Protein AF-A0A6J4U875-F1 (afdb_monomer_lite)

Secondary structure (DSSP, 8-state):
--------------PPPPHHHHHHHHHHHHHHT-TT-B-HHHHHHHHHHHTT--HHHHHHHHHHHHHTT-EEEEEEETTEEEEEE-HHHHHHHHHHHH----------

Radius of gyration: 18.16 Å; chains: 1; bounding box: 39×57×57 Å

pLDDT: mean 82.03, std 17.45, range [45.75, 97.19]

Sequence (108 aa):
MGAKGHGDARPSHHHPPSALDEFLRLFLTSLASRPDGYRPAADGAALAAEHGWPEAFSQAMFDSAFGRRLIEPYQPRPKLVRWRISRRGREWLADATTAEPPVAQSTT

Organism: NCBI:txid1645740

Structure (mmCIF, N/CA/C/O backbone):
data_AF-A0A6J4U875-F1
#
_entry.id   AF-A0A6J4U875-F1
#
loop_
_atom_site.group_PDB
_atom_site.id
_atom_site.type_symbol
_atom_site.label_atom_id
_atom_site.label_alt_id
_atom_site.label_comp_id
_atom_site.label_asym_id
_atom_site.label_entity_id
_atom_site.label_seq_id
_atom_site.pdbx_PDB_ins_code
_atom_site.Cartn_x
_atom_site.Cartn_y
_atom_site.Cartn_z
_atom_site.occupancy
_atom_site.B_iso_or_equiv
_atom_site.auth_seq_id
_atom_site.auth_comp_id
_atom_site.auth_asym_id
_atom_site.auth_atom_id
_atom_site.pdbx_PDB_model_num
ATOM 1 N N . MET A 1 1 ? 28.381 -9.499 -43.966 1.00 49.72 1 MET A N 1
ATOM 2 C CA . MET A 1 1 ? 27.790 -8.495 -43.054 1.00 49.72 1 MET A CA 1
ATOM 3 C C . MET A 1 1 ? 26.798 -9.224 -42.159 1.00 49.72 1 MET A C 1
ATOM 5 O O . MET A 1 1 ? 25.736 -9.585 -42.637 1.00 49.72 1 MET A O 1
ATOM 9 N N . GLY A 1 2 ? 27.181 -9.565 -40.927 1.00 57.28 2 GLY A N 1
ATOM 10 C CA . GLY A 1 2 ? 26.332 -10.313 -39.993 1.00 57.28 2 GLY A CA 1
ATOM 11 C C . GLY A 1 2 ? 26.211 -9.543 -38.686 1.00 57.28 2 GLY A C 1
ATOM 12 O O . GLY A 1 2 ? 27.220 -9.295 -38.029 1.00 57.28 2 GLY A O 1
ATOM 13 N N . ALA A 1 3 ? 24.995 -9.120 -38.349 1.00 53.28 3 ALA A N 1
ATOM 14 C CA . ALA A 1 3 ? 24.692 -8.414 -37.115 1.00 53.28 3 ALA A CA 1
ATOM 15 C C . ALA A 1 3 ? 24.826 -9.374 -35.921 1.00 53.28 3 ALA A C 1
ATOM 17 O O . ALA A 1 3 ? 24.056 -10.322 -35.788 1.00 53.28 3 ALA A O 1
ATOM 18 N N . LYS A 1 4 ? 25.805 -9.128 -35.044 1.00 56.00 4 LYS A N 1
ATOM 19 C CA . LYS A 1 4 ? 25.859 -9.748 -33.715 1.00 56.00 4 LYS A CA 1
ATOM 20 C C . LYS A 1 4 ? 24.933 -8.969 -32.783 1.00 56.00 4 LYS A C 1
ATOM 22 O O . LYS A 1 4 ? 25.296 -7.900 -32.295 1.00 56.00 4 LYS A O 1
ATOM 27 N N . GLY A 1 5 ? 23.737 -9.509 -32.562 1.00 53.06 5 GLY A N 1
ATOM 28 C CA . GLY A 1 5 ? 22.848 -9.078 -31.489 1.00 53.06 5 GLY A CA 1
ATOM 29 C C . GLY A 1 5 ? 23.471 -9.414 -30.137 1.00 53.06 5 GLY A C 1
ATOM 30 O O . GLY A 1 5 ? 23.593 -10.584 -29.784 1.00 53.06 5 GLY A O 1
ATOM 31 N N . HIS A 1 6 ? 23.876 -8.390 -29.390 1.00 46.88 6 HIS A N 1
ATOM 32 C CA . HIS A 1 6 ? 24.162 -8.530 -27.967 1.00 46.88 6 HIS A CA 1
ATOM 33 C C . HIS A 1 6 ? 22.824 -8.555 -27.230 1.00 46.88 6 HIS A C 1
ATOM 35 O O . HIS A 1 6 ? 22.247 -7.517 -26.910 1.00 46.88 6 HIS A O 1
ATOM 41 N N . GLY A 1 7 ? 22.304 -9.765 -27.023 1.00 52.34 7 GLY A N 1
ATOM 42 C CA . GLY A 1 7 ? 21.298 -10.025 -26.006 1.00 52.34 7 GLY A CA 1
ATOM 43 C C . GLY A 1 7 ? 21.962 -9.876 -24.646 1.00 52.34 7 GLY A C 1
ATOM 44 O O . GLY A 1 7 ? 22.522 -10.833 -24.121 1.00 52.34 7 GLY A O 1
ATOM 45 N N . ASP A 1 8 ? 21.948 -8.657 -24.116 1.00 45.75 8 ASP A N 1
ATOM 46 C CA . ASP A 1 8 ? 22.350 -8.365 -22.746 1.00 45.75 8 ASP A CA 1
ATOM 47 C C . ASP A 1 8 ? 21.280 -8.968 -21.824 1.00 45.75 8 ASP A C 1
ATOM 49 O O . ASP A 1 8 ? 20.253 -8.355 -21.515 1.00 45.75 8 ASP A O 1
ATOM 53 N N . ALA A 1 9 ? 21.463 -10.247 -21.491 1.00 53.03 9 ALA A N 1
ATOM 54 C CA . ALA A 1 9 ? 20.691 -10.942 -20.479 1.00 53.03 9 ALA A CA 1
ATOM 55 C C . ALA A 1 9 ? 21.003 -10.274 -19.139 1.00 53.03 9 ALA A C 1
ATOM 57 O O . ALA A 1 9 ? 21.925 -10.667 -18.424 1.00 53.03 9 ALA A O 1
ATOM 58 N N . ARG A 1 10 ? 20.262 -9.207 -18.833 1.00 50.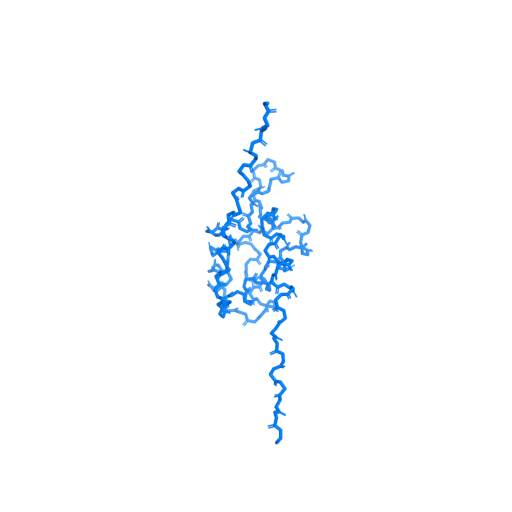94 10 ARG A N 1
ATOM 59 C CA . ARG A 1 10 ? 20.332 -8.547 -17.536 1.00 50.94 10 ARG A CA 1
ATOM 60 C C . ARG A 1 10 ? 20.127 -9.615 -16.466 1.00 50.94 10 ARG A C 1
ATOM 62 O O . ARG A 1 10 ? 19.098 -10.291 -16.511 1.00 50.94 10 ARG A O 1
ATOM 69 N N . PRO A 1 11 ? 21.062 -9.780 -15.518 1.00 46.53 11 PRO A N 1
ATOM 70 C CA . PRO A 1 11 ? 20.838 -10.676 -14.405 1.00 46.53 11 PRO A CA 1
ATOM 71 C C . PRO A 1 11 ? 19.599 -10.178 -13.665 1.00 46.53 11 PRO A C 1
ATOM 73 O O . PRO A 1 11 ? 19.590 -9.080 -13.104 1.00 46.53 11 PRO A O 1
ATOM 76 N N . SER A 1 12 ? 18.530 -10.972 -13.704 1.00 51.78 12 SER A N 1
ATOM 77 C CA . SER A 1 12 ? 17.406 -10.826 -12.793 1.00 51.78 12 SER A CA 1
ATOM 78 C C . SER A 1 12 ? 17.993 -10.957 -11.396 1.00 51.78 12 SER A C 1
ATOM 80 O O . SER A 1 12 ? 18.371 -12.049 -10.977 1.00 51.78 12 SER A O 1
ATOM 82 N N . HIS A 1 13 ? 18.177 -9.833 -10.704 1.00 48.06 13 HIS A N 1
ATOM 83 C CA . HIS A 1 13 ? 18.580 -9.835 -9.307 1.00 48.06 13 HIS A CA 1
ATOM 84 C C . HIS A 1 13 ? 17.442 -10.465 -8.502 1.00 48.06 13 HIS A C 1
ATOM 86 O O . HIS A 1 13 ? 16.547 -9.773 -8.018 1.00 48.06 13 HIS A O 1
ATOM 92 N N . HIS A 1 14 ? 17.467 -11.794 -8.413 1.00 53.72 14 HIS A N 1
ATOM 93 C CA . HIS A 1 14 ? 16.672 -12.579 -7.488 1.00 53.72 14 HIS A CA 1
ATOM 94 C C . HIS A 1 14 ? 17.147 -12.208 -6.090 1.00 53.72 14 HIS A C 1
ATOM 96 O O . HIS A 1 14 ? 18.124 -12.742 -5.569 1.00 53.72 14 HIS A O 1
ATOM 102 N N . HIS A 1 15 ? 16.498 -11.200 -5.520 1.00 55.62 15 HIS A N 1
ATOM 103 C CA . HIS A 1 15 ? 16.649 -10.895 -4.115 1.00 55.62 15 HIS A CA 1
ATOM 104 C C . HIS A 1 15 ? 16.142 -12.119 -3.338 1.00 55.62 15 HIS A C 1
ATOM 106 O O . HIS A 1 15 ? 15.065 -12.620 -3.675 1.00 55.62 15 HIS A O 1
ATOM 112 N N . PRO A 1 16 ? 16.896 -12.643 -2.355 1.00 60.03 16 PRO A N 1
ATOM 113 C CA . PRO A 1 16 ? 16.412 -13.756 -1.555 1.00 60.03 16 PRO A CA 1
ATOM 114 C C . PRO A 1 16 ? 15.081 -13.353 -0.902 1.00 60.03 16 PRO A C 1
ATOM 116 O O . PRO A 1 16 ? 14.957 -12.195 -0.472 1.00 60.03 16 PRO A O 1
ATOM 119 N N . PRO A 1 17 ? 14.091 -14.265 -0.855 1.00 66.94 17 PRO A N 1
ATOM 120 C CA . PRO A 1 17 ? 12.781 -13.964 -0.300 1.00 66.94 17 PRO A CA 1
ATOM 121 C C . PRO A 1 17 ? 12.947 -13.520 1.152 1.00 66.94 17 PRO A C 1
ATOM 123 O O . PRO A 1 17 ? 13.468 -14.248 1.999 1.00 66.94 17 PRO A O 1
ATOM 126 N N . SER A 1 18 ? 12.557 -12.281 1.427 1.00 77.88 18 SER A N 1
ATOM 127 C CA . SER A 1 18 ? 12.539 -11.723 2.772 1.00 77.88 18 SER A CA 1
ATOM 128 C C . SER A 1 18 ? 11.249 -12.144 3.466 1.00 77.88 18 SER A C 1
ATOM 130 O O . SER A 1 18 ? 10.199 -12.198 2.833 1.00 77.88 18 SER A O 1
ATOM 132 N N . ALA A 1 19 ? 11.276 -12.330 4.789 1.00 81.12 19 ALA A N 1
ATOM 133 C CA . ALA A 1 19 ? 10.047 -12.489 5.574 1.00 81.12 19 ALA A CA 1
ATOM 134 C C . ALA A 1 19 ? 9.054 -11.327 5.348 1.00 81.12 19 ALA A C 1
ATOM 136 O O . ALA A 1 19 ? 7.846 -11.506 5.463 1.00 81.12 19 ALA A O 1
ATOM 137 N N . LEU A 1 20 ? 9.558 -10.145 4.969 1.00 86.56 20 LEU A N 1
ATOM 138 C CA . LEU A 1 20 ? 8.745 -8.983 4.612 1.00 86.56 20 LEU A CA 1
ATOM 139 C C . LEU A 1 20 ? 7.951 -9.170 3.309 1.00 86.56 20 LEU A C 1
ATOM 141 O O . LEU A 1 20 ? 6.912 -8.536 3.130 1.00 86.56 20 LEU A O 1
ATOM 145 N N . ASP A 1 21 ? 8.434 -10.012 2.395 1.00 89.19 21 ASP A N 1
ATOM 146 C CA . ASP A 1 21 ? 7.817 -10.205 1.083 1.00 89.19 21 ASP A CA 1
ATOM 147 C C . ASP A 1 21 ? 6.453 -10.893 1.207 1.00 89.19 21 ASP A C 1
ATOM 149 O O . ASP A 1 21 ? 5.539 -10.563 0.457 1.00 89.19 21 ASP A O 1
ATOM 153 N N . GLU A 1 22 ? 6.256 -11.748 2.212 1.00 89.75 22 GLU A N 1
ATOM 154 C CA . GLU A 1 22 ? 4.951 -12.362 2.473 1.00 89.75 22 GLU A CA 1
ATOM 155 C C . GLU A 1 22 ? 3.900 -11.317 2.885 1.00 89.75 22 GLU A C 1
ATOM 157 O O . GLU A 1 22 ? 2.792 -11.282 2.348 1.00 89.75 22 GLU A O 1
ATOM 162 N N . PHE A 1 23 ? 4.265 -10.382 3.766 1.00 93.62 23 PHE A N 1
ATOM 163 C CA . PHE A 1 23 ? 3.371 -9.290 4.164 1.00 93.62 23 PHE A CA 1
ATOM 164 C C . PHE A 1 23 ? 3.095 -8.326 3.007 1.00 93.62 23 PHE A C 1
ATOM 166 O O . PHE A 1 23 ? 1.958 -7.890 2.813 1.00 93.62 23 PHE A O 1
ATOM 173 N N . LEU A 1 24 ? 4.107 -8.039 2.183 1.00 93.75 24 LEU A N 1
ATOM 174 C CA . LEU A 1 24 ? 3.928 -7.264 0.956 1.00 93.75 24 LEU A CA 1
ATOM 175 C C . LEU A 1 24 ? 2.999 -7.968 -0.036 1.00 93.75 24 LEU A C 1
ATOM 177 O O . LEU A 1 24 ? 2.177 -7.304 -0.666 1.00 93.75 24 LEU A O 1
ATOM 181 N N . ARG A 1 25 ? 3.084 -9.294 -0.163 1.00 93.31 25 ARG A N 1
ATOM 182 C CA . ARG A 1 25 ? 2.197 -10.093 -1.014 1.00 93.31 25 ARG A CA 1
ATOM 183 C C . ARG A 1 25 ? 0.747 -9.985 -0.550 1.00 93.31 25 ARG A C 1
ATOM 185 O O . ARG A 1 25 ? -0.126 -9.695 -1.371 1.00 93.31 25 ARG A O 1
ATOM 192 N N . LEU A 1 26 ? 0.492 -10.133 0.751 1.00 93.88 26 LEU A N 1
ATOM 193 C CA . LEU A 1 26 ? -0.840 -9.961 1.346 1.00 93.88 26 LEU A CA 1
ATOM 194 C C . LEU A 1 26 ? -1.381 -8.541 1.128 1.00 93.88 26 LEU A C 1
ATOM 196 O O . LEU A 1 26 ? -2.515 -8.362 0.671 1.00 93.88 26 LEU A O 1
ATOM 200 N N . PHE A 1 27 ? -0.545 -7.529 1.365 1.00 95.12 27 PHE A N 1
ATOM 201 C CA . PHE A 1 27 ? -0.891 -6.128 1.136 1.00 95.12 27 PHE A CA 1
ATOM 202 C C . PHE A 1 27 ? -1.261 -5.867 -0.333 1.00 95.12 27 PHE A C 1
ATOM 204 O O . PHE A 1 27 ? -2.339 -5.351 -0.624 1.00 95.12 27 PHE A O 1
ATOM 211 N N . LEU A 1 28 ? -0.406 -6.266 -1.279 1.00 94.88 28 LEU A N 1
ATOM 212 C CA . LEU A 1 28 ? -0.625 -6.035 -2.709 1.00 94.88 28 LEU A CA 1
ATOM 213 C C . LEU A 1 28 ? -1.829 -6.812 -3.253 1.00 94.88 28 LEU A C 1
ATOM 215 O O . LEU A 1 28 ? -2.551 -6.286 -4.099 1.00 94.88 28 LEU A O 1
ATOM 219 N N . THR A 1 29 ? -2.082 -8.020 -2.747 1.00 94.38 29 THR A N 1
ATOM 220 C CA . THR A 1 29 ? -3.280 -8.805 -3.089 1.00 94.38 29 THR A CA 1
ATOM 221 C C . THR A 1 29 ? -4.550 -8.083 -2.635 1.00 94.38 29 THR A C 1
ATOM 223 O O . THR A 1 29 ? -5.499 -7.946 -3.407 1.00 94.38 29 THR A O 1
ATOM 226 N N . SER A 1 30 ? -4.532 -7.521 -1.424 1.00 93.50 30 SER A N 1
ATOM 227 C CA . SER A 1 30 ? -5.641 -6.723 -0.881 1.00 93.50 30 SER A CA 1
ATOM 228 C C . SER A 1 30 ? -5.857 -5.416 -1.645 1.00 93.50 30 SER A C 1
ATOM 230 O O . SER A 1 30 ? -6.976 -4.924 -1.747 1.00 93.50 30 SER A O 1
ATOM 232 N N . LEU A 1 31 ? -4.796 -4.831 -2.205 1.00 92.75 31 LEU A N 1
ATOM 233 C CA . LEU A 1 31 ? -4.910 -3.675 -3.095 1.00 92.75 31 LEU A CA 1
ATOM 234 C C . LEU A 1 31 ? -5.481 -4.068 -4.461 1.00 92.75 31 LEU A C 1
ATOM 236 O O . LEU A 1 31 ? -6.277 -3.320 -5.025 1.00 92.75 31 LEU A O 1
ATOM 240 N N . ALA A 1 32 ? -5.085 -5.223 -4.998 1.00 92.00 32 ALA A N 1
ATOM 241 C CA . ALA A 1 32 ? -5.556 -5.714 -6.289 1.00 92.00 32 ALA A CA 1
ATOM 242 C C . ALA A 1 32 ? -7.059 -6.045 -6.282 1.00 92.00 32 ALA A C 1
ATOM 244 O O . ALA A 1 32 ? -7.714 -5.889 -7.312 1.00 92.00 32 ALA A O 1
ATOM 245 N N . SER A 1 33 ? -7.622 -6.434 -5.132 1.00 91.44 33 SER A N 1
ATOM 246 C CA . SER A 1 33 ? -9.066 -6.661 -4.973 1.00 91.44 33 SER A CA 1
ATOM 247 C C . SER A 1 33 ? -9.896 -5.373 -4.867 1.00 91.44 33 SER A C 1
ATOM 249 O O . SER A 1 33 ? -11.125 -5.440 -4.887 1.00 91.44 33 SER A O 1
ATOM 251 N N . ARG A 1 34 ? -9.261 -4.193 -4.775 1.00 90.12 34 ARG A N 1
ATOM 252 C CA . ARG A 1 34 ? -9.929 -2.894 -4.594 1.00 90.12 34 ARG A CA 1
ATOM 253 C C . ARG A 1 34 ? -9.951 -2.114 -5.917 1.00 90.12 34 ARG A C 1
ATOM 255 O O . ARG A 1 34 ? -8.998 -1.385 -6.206 1.00 90.12 34 ARG A O 1
ATOM 262 N N . PRO A 1 35 ? -11.034 -2.193 -6.715 1.00 84.00 35 PRO A N 1
ATOM 263 C CA . PRO A 1 35 ? -11.098 -1.545 -8.030 1.00 84.00 35 PRO A CA 1
ATOM 264 C C . PRO A 1 35 ? -11.032 -0.017 -7.939 1.00 84.00 35 PRO A C 1
ATOM 266 O O . PRO A 1 35 ? -10.496 0.643 -8.829 1.00 84.00 35 PRO A O 1
ATOM 269 N N . ASP A 1 36 ? -11.514 0.548 -6.832 1.00 88.44 36 ASP A N 1
ATOM 270 C CA . ASP A 1 36 ? -11.471 1.986 -6.606 1.00 88.44 36 ASP A CA 1
ATOM 271 C C . ASP A 1 36 ? -10.108 2.471 -6.103 1.00 88.44 36 ASP A C 1
ATOM 273 O O . ASP A 1 36 ? -9.929 3.672 -5.957 1.00 88.44 36 ASP A O 1
ATOM 277 N N . GLY A 1 37 ? -9.143 1.591 -5.825 1.00 91.31 37 GLY A N 1
ATOM 278 C CA . GLY A 1 37 ? -7.840 1.943 -5.260 1.00 91.31 37 GLY A CA 1
ATOM 279 C C . GLY A 1 37 ? -7.857 2.242 -3.755 1.00 91.31 37 GL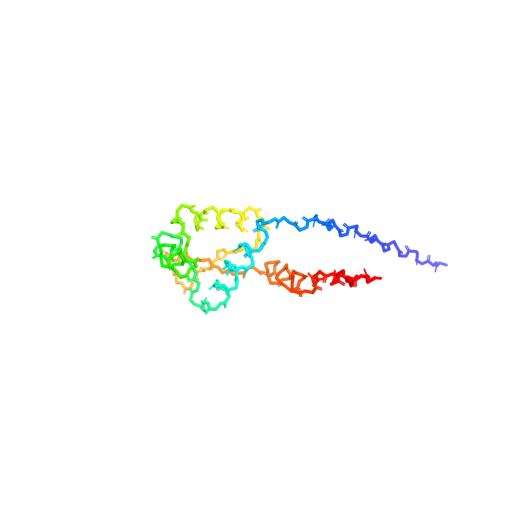Y A C 1
ATOM 280 O O . GLY A 1 37 ? -8.904 2.384 -3.127 1.00 91.31 37 GLY A O 1
ATOM 281 N N . TYR A 1 38 ? -6.656 2.349 -3.192 1.00 93.69 38 TYR A N 1
ATOM 282 C CA . TYR A 1 38 ? -6.348 2.449 -1.766 1.00 93.69 38 TYR A CA 1
ATOM 283 C C . TYR A 1 38 ? -5.952 3.870 -1.348 1.00 93.69 38 TYR A C 1
ATOM 285 O O . TYR A 1 38 ? -5.196 4.551 -2.043 1.00 93.69 38 TYR A O 1
ATOM 293 N N . ARG A 1 39 ? -6.427 4.328 -0.191 1.00 94.12 39 ARG A N 1
ATOM 294 C CA . ARG A 1 39 ? -6.042 5.593 0.445 1.00 94.12 39 ARG A CA 1
ATOM 295 C C . ARG A 1 39 ? -5.426 5.287 1.811 1.00 94.12 39 ARG A C 1
ATOM 297 O O . ARG A 1 39 ? -6.174 4.902 2.703 1.00 94.12 39 ARG A O 1
ATOM 304 N N . PRO A 1 40 ? -4.121 5.524 2.022 1.00 90.69 40 PRO A N 1
ATOM 305 C CA . PRO A 1 40 ? -3.451 5.175 3.278 1.00 90.69 40 PRO A CA 1
ATOM 306 C C . PRO A 1 40 ? -4.169 5.707 4.522 1.00 90.69 40 PRO A C 1
ATOM 308 O O . PRO A 1 40 ? -4.509 4.942 5.414 1.00 90.69 40 PRO A O 1
ATOM 311 N N . ALA A 1 41 ? -4.514 6.997 4.521 1.00 89.88 41 ALA A N 1
ATOM 312 C CA . ALA A 1 41 ? -5.135 7.651 5.673 1.00 89.88 41 ALA A CA 1
ATOM 313 C C . ALA A 1 41 ? -6.580 7.207 5.967 1.00 89.88 41 ALA A C 1
ATOM 315 O O . ALA A 1 41 ? -7.047 7.381 7.085 1.00 89.88 41 ALA A O 1
ATOM 316 N N . ALA A 1 42 ? -7.312 6.696 4.973 1.00 90.81 42 ALA A N 1
ATOM 317 C CA . ALA A 1 42 ? -8.727 6.345 5.138 1.00 90.81 42 ALA A CA 1
ATOM 318 C C . ALA A 1 42 ? -8.957 4.832 5.206 1.00 90.81 42 ALA A C 1
ATOM 320 O O . ALA A 1 42 ? -9.855 4.373 5.903 1.00 90.81 42 ALA A O 1
ATOM 321 N N . ASP A 1 43 ? -8.155 4.064 4.473 1.00 92.50 43 ASP A N 1
ATOM 322 C CA . ASP A 1 43 ? -8.356 2.634 4.268 1.00 92.50 43 ASP A CA 1
ATOM 323 C C . ASP A 1 43 ? -7.279 1.792 4.987 1.00 92.50 43 ASP A C 1
ATOM 325 O O . ASP A 1 43 ? -7.410 0.568 5.041 1.00 92.50 43 ASP A O 1
ATOM 329 N N . GLY A 1 44 ? -6.232 2.426 5.538 1.00 91.00 44 GLY A N 1
ATOM 330 C CA . GLY A 1 44 ? -5.117 1.760 6.218 1.00 91.00 44 GLY A CA 1
ATOM 331 C C . GLY A 1 44 ? -5.528 1.041 7.497 1.00 91.00 44 GLY A C 1
ATOM 332 O O . GLY A 1 44 ? -5.247 -0.145 7.632 1.00 91.00 44 GLY A O 1
ATOM 333 N N . ALA A 1 45 ? -6.292 1.694 8.377 1.00 92.88 45 ALA A N 1
ATOM 334 C CA . ALA A 1 45 ? -6.811 1.064 9.594 1.00 92.88 45 ALA A CA 1
ATOM 335 C C . ALA A 1 45 ? -7.699 -0.159 9.295 1.00 92.88 45 ALA A C 1
ATOM 337 O O . ALA A 1 45 ? -7.588 -1.190 9.956 1.00 92.88 45 ALA A O 1
ATOM 338 N N . ALA A 1 46 ? -8.540 -0.078 8.259 1.00 92.56 46 ALA A N 1
ATOM 339 C CA . ALA A 1 46 ? -9.386 -1.195 7.839 1.00 92.56 46 ALA A CA 1
ATOM 340 C C . ALA A 1 46 ? -8.558 -2.364 7.285 1.00 92.56 46 ALA A C 1
ATOM 342 O O . ALA A 1 46 ? -8.825 -3.514 7.617 1.00 92.56 46 ALA A O 1
ATOM 343 N N . LEU A 1 47 ? -7.533 -2.074 6.475 1.00 92.56 47 LEU A N 1
ATOM 344 C CA . LEU A 1 47 ? -6.611 -3.092 5.969 1.00 92.56 47 LEU A CA 1
ATOM 345 C C . LEU A 1 47 ? -5.794 -3.721 7.107 1.00 92.56 47 LEU A C 1
ATOM 347 O O . LEU A 1 47 ? -5.598 -4.929 7.127 1.00 92.56 47 LEU A O 1
ATOM 351 N N . ALA A 1 48 ? -5.350 -2.924 8.078 1.00 93.44 48 ALA A N 1
ATOM 352 C CA . ALA A 1 48 ? -4.656 -3.429 9.254 1.00 93.44 48 ALA A CA 1
ATOM 353 C C . ALA A 1 48 ? -5.550 -4.395 10.049 1.00 93.44 48 ALA A C 1
ATOM 355 O O . ALA A 1 48 ? -5.122 -5.499 10.369 1.00 93.44 48 ALA A O 1
ATOM 356 N N . ALA A 1 49 ? -6.812 -4.025 10.288 1.00 94.38 49 ALA A N 1
ATOM 357 C CA . ALA A 1 49 ? -7.779 -4.880 10.970 1.00 94.38 49 ALA A CA 1
ATOM 358 C C . ALA A 1 49 ? -8.070 -6.186 10.205 1.00 94.38 49 ALA A C 1
ATOM 360 O O . ALA A 1 49 ? -8.134 -7.244 10.825 1.00 94.38 49 ALA A O 1
ATOM 361 N N . GLU A 1 50 ? -8.194 -6.127 8.874 1.00 93.50 50 GLU A N 1
ATOM 362 C CA . GLU A 1 50 ? -8.425 -7.288 7.997 1.00 93.50 50 GLU A CA 1
ATOM 363 C C . GLU A 1 50 ? -7.341 -8.367 8.155 1.00 93.50 50 GLU A C 1
ATOM 365 O O . GLU A 1 50 ? -7.651 -9.555 8.197 1.00 93.50 50 GLU A O 1
ATOM 370 N N . HIS A 1 51 ? -6.080 -7.951 8.304 1.00 93.00 51 HIS A N 1
ATOM 371 C CA . HIS A 1 51 ? -4.931 -8.857 8.424 1.00 93.00 51 HIS A CA 1
ATOM 372 C C . HIS A 1 51 ? -4.436 -9.053 9.865 1.00 93.00 51 HIS A C 1
ATOM 374 O O . HIS A 1 51 ? -3.421 -9.714 10.085 1.00 93.00 51 HIS A O 1
ATOM 380 N N . GLY A 1 52 ? -5.122 -8.478 10.859 1.00 94.81 52 GLY A N 1
ATOM 381 C CA . GLY A 1 52 ? -4.696 -8.526 12.262 1.00 94.81 52 GLY A CA 1
ATOM 382 C C . GLY A 1 52 ? -3.364 -7.811 12.527 1.00 94.81 52 GLY A C 1
ATOM 383 O O . GLY A 1 52 ? -2.607 -8.206 13.414 1.00 94.81 52 GLY A O 1
ATOM 384 N N . TRP A 1 53 ? -3.042 -6.782 11.743 1.00 95.12 53 TRP A N 1
ATOM 385 C CA . TRP A 1 53 ? -1.809 -6.009 11.855 1.00 95.12 53 TRP A CA 1
ATOM 386 C C . TRP A 1 53 ? -1.987 -4.758 12.723 1.00 95.12 53 TRP A C 1
ATOM 388 O O . TRP A 1 53 ? -3.070 -4.171 12.762 1.00 95.12 53 TRP A O 1
ATOM 398 N N . PRO A 1 54 ? -0.909 -4.261 13.355 1.00 95.50 54 PRO A N 1
ATOM 399 C CA . PRO A 1 54 ? -0.876 -2.893 13.859 1.00 95.50 54 PRO A CA 1
ATOM 400 C C . PRO A 1 54 ? -1.073 -1.883 12.720 1.00 95.50 54 PRO A C 1
ATOM 402 O O . PRO A 1 54 ? -0.521 -2.050 11.632 1.00 95.50 54 PRO A O 1
ATOM 405 N N . GLU A 1 55 ? -1.782 -0.782 12.973 1.00 90.75 55 GLU A N 1
ATOM 406 C CA . GLU A 1 55 ? -2.023 0.253 11.955 1.00 90.75 55 GLU A CA 1
ATOM 407 C C . GLU A 1 55 ? -0.712 0.807 11.372 1.00 90.75 55 GLU A C 1
ATOM 409 O O . GLU A 1 55 ? -0.550 0.880 10.153 1.00 90.75 55 GLU A O 1
ATOM 414 N N . ALA A 1 56 ? 0.280 1.075 12.226 1.00 93.31 56 ALA A N 1
ATOM 415 C CA . ALA A 1 56 ? 1.608 1.517 11.799 1.00 93.31 56 ALA A CA 1
ATOM 416 C C . ALA A 1 56 ? 2.309 0.510 10.865 1.00 93.31 56 ALA A C 1
ATOM 418 O O . ALA A 1 56 ? 3.086 0.904 9.996 1.00 93.31 56 ALA A O 1
ATOM 419 N N . PHE A 1 57 ? 2.016 -0.787 11.002 1.00 95.00 57 PHE A N 1
ATOM 420 C CA . PHE A 1 57 ? 2.569 -1.813 10.123 1.00 95.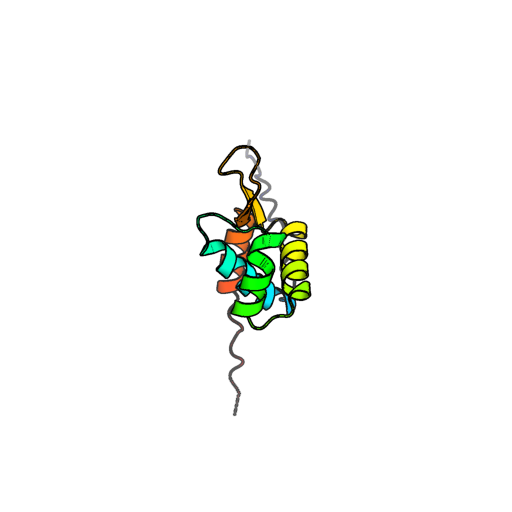00 57 PHE A CA 1
ATOM 421 C C . PHE A 1 57 ? 1.956 -1.746 8.718 1.00 95.00 57 PHE A C 1
ATOM 423 O O . PHE A 1 57 ? 2.678 -1.879 7.732 1.00 95.00 57 PHE A O 1
ATOM 430 N N . SER A 1 58 ? 0.658 -1.443 8.600 1.00 93.94 58 SER A N 1
ATOM 431 C CA . SER A 1 58 ? 0.022 -1.213 7.292 1.00 93.94 58 SER A CA 1
ATOM 432 C C . SER A 1 58 ? 0.639 -0.020 6.547 1.00 93.94 58 SER A C 1
ATOM 434 O O . SER A 1 58 ? 0.857 -0.089 5.335 1.00 93.94 58 SER A O 1
ATOM 436 N N . GLN A 1 59 ? 1.010 1.038 7.278 1.00 94.50 59 GLN A N 1
ATOM 437 C CA . GLN A 1 59 ? 1.725 2.183 6.717 1.00 94.50 59 GLN A CA 1
ATOM 438 C C . GLN A 1 59 ? 3.139 1.791 6.266 1.00 94.50 59 GLN A C 1
ATOM 440 O O . GLN A 1 59 ? 3.534 2.127 5.154 1.00 94.50 59 GLN A O 1
ATOM 445 N N . ALA A 1 60 ? 3.869 1.001 7.059 1.00 95.38 60 ALA A N 1
ATOM 446 C CA . ALA A 1 60 ? 5.180 0.490 6.658 1.00 95.38 60 ALA A CA 1
ATOM 447 C C . ALA A 1 60 ? 5.108 -0.400 5.399 1.00 95.38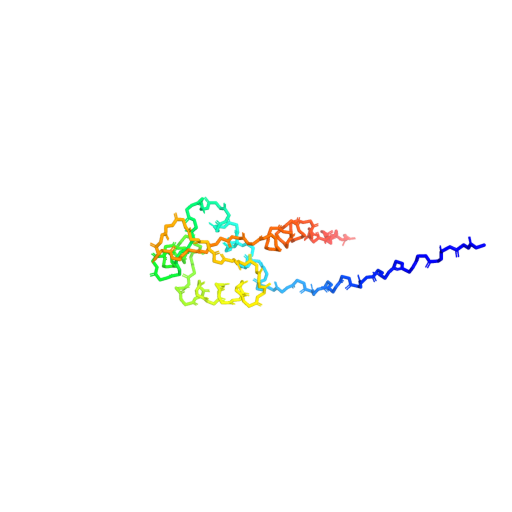 60 ALA A C 1
ATOM 449 O O . ALA A 1 60 ? 5.988 -0.327 4.538 1.00 95.38 60 ALA A O 1
ATOM 450 N N . MET A 1 61 ? 4.050 -1.210 5.250 1.00 95.62 61 MET A N 1
ATOM 451 C CA . MET A 1 61 ? 3.815 -1.993 4.028 1.00 95.62 61 MET A CA 1
ATOM 452 C C . MET A 1 61 ? 3.562 -1.087 2.825 1.00 95.62 61 MET A C 1
ATOM 454 O O . MET A 1 61 ? 4.124 -1.321 1.753 1.00 95.62 61 MET A O 1
ATOM 458 N N . PHE A 1 62 ? 2.776 -0.025 3.009 1.00 96.00 62 PHE A N 1
ATOM 459 C CA . PHE A 1 62 ? 2.567 0.985 1.980 1.00 96.00 62 PHE A CA 1
ATOM 460 C C . PHE A 1 62 ? 3.882 1.665 1.570 1.00 96.00 62 PHE A C 1
ATOM 462 O O . PHE A 1 62 ? 4.196 1.695 0.379 1.00 96.00 62 PHE A O 1
ATOM 469 N N . ASP A 1 63 ? 4.676 2.151 2.526 1.00 95.75 63 ASP A N 1
ATOM 470 C CA . ASP A 1 63 ? 5.942 2.844 2.256 1.00 95.75 63 ASP A CA 1
ATOM 471 C C . ASP A 1 63 ? 6.947 1.921 1.552 1.00 95.75 63 ASP A C 1
ATOM 473 O O . ASP A 1 63 ? 7.625 2.325 0.604 1.00 95.75 63 ASP A O 1
ATOM 477 N N . SER A 1 64 ? 6.991 0.648 1.952 1.00 95.25 64 SER A N 1
ATOM 478 C CA . SER A 1 64 ? 7.816 -0.376 1.308 1.00 95.25 64 SER A CA 1
ATOM 479 C C . SER A 1 64 ? 7.363 -0.657 -0.131 1.00 95.25 64 SER A C 1
ATOM 481 O O . SER A 1 64 ? 8.178 -0.638 -1.061 1.00 95.25 64 SER A O 1
ATOM 483 N N . ALA A 1 65 ? 6.058 -0.845 -0.358 1.00 96.00 65 ALA A N 1
ATOM 484 C CA . ALA A 1 65 ? 5.498 -1.039 -1.694 1.00 96.00 65 ALA A CA 1
ATOM 485 C C . ALA A 1 65 ? 5.740 0.183 -2.598 1.00 96.00 65 ALA A C 1
ATOM 487 O O . ALA A 1 65 ? 6.067 0.026 -3.781 1.00 96.00 65 ALA A O 1
ATOM 488 N N . PHE A 1 66 ? 5.626 1.393 -2.045 1.00 96.06 66 PHE A N 1
ATOM 489 C CA . PHE A 1 66 ? 5.913 2.647 -2.733 1.00 96.06 66 PHE A CA 1
ATOM 490 C C . PHE A 1 66 ? 7.395 2.763 -3.107 1.00 96.06 66 PHE A C 1
ATOM 492 O O . PHE A 1 66 ? 7.718 2.969 -4.279 1.00 96.06 66 PHE A O 1
ATOM 499 N N . GLY A 1 67 ? 8.304 2.549 -2.151 1.00 95.00 67 GLY A N 1
ATOM 500 C CA . GLY A 1 67 ? 9.752 2.595 -2.377 1.00 95.00 67 GLY A CA 1
ATOM 501 C C . GLY A 1 67 ? 10.221 1.587 -3.431 1.00 95.00 67 GLY A C 1
ATOM 502 O O . GLY A 1 67 ? 11.102 1.881 -4.240 1.00 95.00 67 GLY A O 1
ATOM 503 N N . ARG A 1 68 ? 9.565 0.423 -3.500 1.00 94.06 68 ARG A N 1
ATOM 504 C CA . ARG A 1 68 ? 9.808 -0.619 -4.511 1.00 94.06 68 ARG A CA 1
ATOM 505 C C . ARG A 1 68 ? 9.066 -0.390 -5.838 1.00 94.06 68 ARG A C 1
ATOM 507 O O . ARG A 1 68 ? 9.224 -1.183 -6.769 1.00 94.06 68 ARG A O 1
ATOM 514 N N . ARG A 1 69 ? 8.283 0.689 -5.959 1.00 96.25 69 ARG A N 1
ATOM 515 C CA . ARG A 1 69 ? 7.441 1.027 -7.127 1.00 96.25 69 ARG A CA 1
ATOM 516 C C . ARG A 1 69 ? 6.440 -0.075 -7.504 1.00 96.25 69 ARG A C 1
ATOM 518 O O . ARG A 1 69 ? 6.107 -0.251 -8.680 1.00 96.25 69 ARG A O 1
ATOM 525 N N . LEU A 1 70 ? 5.963 -0.830 -6.516 1.00 96.06 70 LEU A N 1
ATOM 526 C CA . LEU A 1 70 ? 4.952 -1.883 -6.689 1.00 96.06 70 LEU A CA 1
ATOM 527 C C . LEU A 1 70 ? 3.531 -1.308 -6.718 1.00 96.06 70 LEU A C 1
ATOM 529 O O . LEU A 1 70 ? 2.603 -1.955 -7.195 1.00 96.06 70 LEU A O 1
ATOM 533 N N . ILE A 1 71 ? 3.374 -0.068 -6.263 1.00 97.19 71 ILE A N 1
ATOM 534 C CA . ILE A 1 71 ? 2.137 0.703 -6.338 1.00 97.19 71 ILE A CA 1
ATOM 535 C C . ILE A 1 71 ? 2.373 2.025 -7.062 1.00 97.19 71 ILE A C 1
ATOM 537 O O . ILE A 1 71 ? 3.493 2.533 -7.121 1.00 97.19 71 ILE A O 1
ATOM 541 N N . GLU A 1 72 ? 1.308 2.575 -7.627 1.00 95.81 72 GLU A N 1
ATOM 542 C CA . GLU A 1 72 ? 1.321 3.837 -8.359 1.00 95.81 72 GLU A CA 1
ATOM 543 C C . GLU A 1 72 ? 0.091 4.685 -8.012 1.00 95.81 72 GLU A C 1
ATOM 545 O O . GLU A 1 72 ? -0.969 4.130 -7.684 1.00 95.81 72 GLU A O 1
ATOM 550 N N . PRO A 1 73 ? 0.206 6.023 -8.082 1.00 95.31 73 PRO A N 1
ATOM 551 C CA . PRO A 1 73 ? -0.939 6.893 -7.906 1.00 95.31 73 PRO A CA 1
ATOM 552 C C . PRO A 1 73 ? -1.915 6.726 -9.078 1.00 95.31 73 PRO A C 1
ATOM 554 O O . PRO A 1 73 ? -1.543 6.715 -10.249 1.00 95.31 73 PRO A O 1
ATOM 557 N N . TYR A 1 74 ? -3.191 6.643 -8.742 1.00 91.44 74 TYR A N 1
ATOM 558 C CA . TYR A 1 74 ? -4.335 6.566 -9.632 1.00 91.44 74 TYR A CA 1
ATOM 559 C C . TYR A 1 74 ? -5.328 7.655 -9.227 1.00 91.44 74 TYR A C 1
ATOM 561 O O . TYR A 1 74 ? -5.729 7.750 -8.067 1.00 91.44 74 TYR A O 1
ATOM 569 N N . GLN A 1 75 ? -5.710 8.501 -10.181 1.00 91.88 75 GLN A N 1
ATOM 570 C CA . GLN A 1 75 ? -6.655 9.593 -9.955 1.00 91.88 75 GLN A CA 1
ATOM 571 C C . GLN A 1 75 ? -7.952 9.313 -10.718 1.00 91.88 75 GLN A C 1
ATOM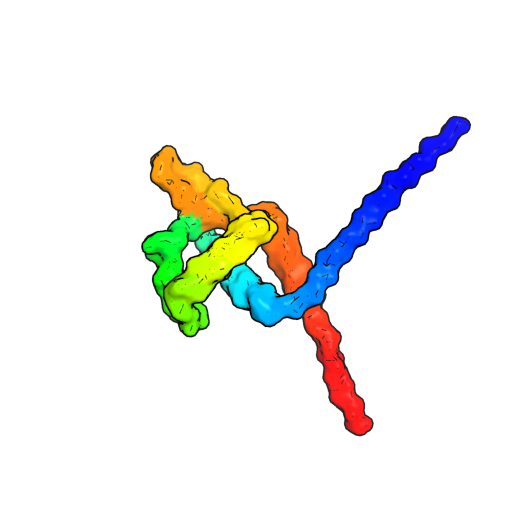 573 O O . GLN A 1 75 ? -8.060 9.687 -11.884 1.00 91.88 75 GLN A O 1
ATOM 578 N N . PRO A 1 76 ? -8.951 8.667 -10.088 1.00 86.25 76 PRO A N 1
ATOM 579 C CA . PRO A 1 76 ? -10.250 8.459 -10.725 1.00 86.25 76 PRO A CA 1
ATOM 580 C C . PRO A 1 76 ? -11.046 9.765 -10.867 1.00 86.25 76 PRO A C 1
ATOM 582 O O . PRO A 1 76 ? -11.974 9.844 -11.666 1.00 86.25 76 PRO A O 1
ATOM 585 N N . ARG A 1 77 ? -10.724 10.785 -10.058 1.00 86.94 77 ARG A N 1
ATOM 586 C CA . ARG A 1 77 ? -11.368 12.103 -10.062 1.00 86.94 77 ARG A CA 1
ATOM 587 C C . ARG A 1 77 ? -10.334 13.204 -9.811 1.00 86.94 77 ARG A C 1
ATOM 589 O O . ARG A 1 77 ? -9.351 12.949 -9.107 1.00 86.94 77 ARG A O 1
ATOM 596 N N . PRO A 1 78 ? -10.574 14.438 -10.292 1.00 85.50 78 PRO A N 1
ATOM 597 C CA . PRO A 1 78 ? -9.748 15.583 -9.929 1.00 85.50 78 PRO A CA 1
ATOM 598 C C . PRO A 1 78 ? -9.711 15.723 -8.403 1.00 85.50 78 PRO A C 1
ATOM 600 O O . PRO A 1 78 ? -10.758 15.671 -7.760 1.00 85.50 78 PRO A O 1
ATOM 603 N N . LYS A 1 79 ? -8.518 15.920 -7.828 1.00 86.81 79 LYS A N 1
ATOM 604 C CA . LYS A 1 79 ? -8.272 16.088 -6.378 1.00 86.81 79 LYS A CA 1
ATOM 605 C C . LYS A 1 79 ? -8.395 14.828 -5.508 1.00 86.81 79 LYS A C 1
ATOM 607 O O . LYS A 1 79 ? -8.234 14.938 -4.296 1.00 86.81 79 LYS A O 1
ATOM 612 N N . LEU A 1 80 ? -8.633 13.643 -6.077 1.00 87.12 80 LEU A N 1
ATOM 613 C CA . LEU A 1 80 ? -8.652 12.393 -5.312 1.00 87.12 80 LEU A CA 1
ATOM 614 C C . LEU A 1 80 ? -7.520 11.473 -5.764 1.00 87.12 80 LEU A C 1
ATOM 616 O O . LEU A 1 80 ? -7.649 10.769 -6.763 1.00 87.12 80 LEU A O 1
ATOM 620 N N . VAL A 1 81 ? -6.420 11.471 -5.010 1.00 92.75 81 VAL A N 1
ATOM 621 C CA . VAL A 1 81 ? -5.317 10.529 -5.223 1.00 92.75 81 VAL A CA 1
ATOM 622 C C . VAL A 1 81 ? -5.620 9.240 -4.479 1.00 92.75 81 VAL A C 1
ATOM 624 O O . VAL A 1 81 ? -5.866 9.238 -3.272 1.00 92.75 81 VAL A O 1
ATOM 627 N N . ARG A 1 82 ? -5.596 8.140 -5.217 1.00 94.75 82 ARG A N 1
ATOM 628 C CA . ARG A 1 82 ? -5.667 6.784 -4.690 1.00 94.75 82 ARG A CA 1
ATOM 629 C C . ARG A 1 82 ? -4.465 6.003 -5.188 1.00 94.75 82 ARG A C 1
ATOM 631 O O . ARG A 1 82 ? -3.761 6.454 -6.082 1.00 94.75 82 ARG A O 1
ATOM 638 N N . TRP A 1 83 ? -4.226 4.842 -4.615 1.00 96.06 83 TRP A N 1
ATOM 639 C CA . TRP A 1 83 ? -3.099 3.993 -4.958 1.00 96.06 83 TRP A CA 1
ATOM 640 C C . TRP A 1 83 ? -3.606 2.670 -5.484 1.00 96.06 83 TRP A C 1
ATOM 642 O O . TRP A 1 83 ? -4.524 2.077 -4.925 1.00 96.06 83 TRP A O 1
ATOM 652 N N . ARG A 1 84 ? -3.015 2.203 -6.572 1.00 95.50 84 ARG A N 1
ATOM 653 C CA . ARG A 1 84 ? -3.294 0.877 -7.116 1.00 95.50 84 ARG A CA 1
ATOM 654 C C . ARG A 1 84 ? -1.991 0.140 -7.334 1.00 95.50 84 ARG A C 1
ATOM 656 O O . ARG A 1 84 ? -0.920 0.746 -7.342 1.00 95.50 84 ARG A O 1
ATOM 663 N N . ILE A 1 85 ? -2.096 -1.161 -7.552 1.00 95.56 85 ILE A N 1
ATOM 664 C CA . ILE A 1 85 ? -0.945 -1.954 -7.955 1.00 95.56 85 ILE A CA 1
ATOM 665 C C . ILE A 1 85 ? -0.423 -1.479 -9.319 1.00 95.56 85 ILE A C 1
ATOM 667 O O . ILE A 1 85 ? -1.190 -1.287 -10.266 1.00 95.56 85 ILE A O 1
ATOM 671 N N . SER A 1 86 ? 0.887 -1.261 -9.413 1.00 96.38 86 SER A N 1
ATOM 672 C CA . SER A 1 86 ? 1.536 -0.882 -10.667 1.00 96.38 86 SER A CA 1
ATOM 673 C C . SER A 1 86 ? 1.672 -2.100 -11.585 1.00 96.38 86 SER A C 1
ATOM 675 O O . SER A 1 86 ? 1.436 -3.247 -11.193 1.00 96.38 86 SER A O 1
ATOM 677 N N . ARG A 1 87 ? 2.096 -1.888 -12.836 1.00 94.94 87 ARG A N 1
ATOM 678 C CA . ARG A 1 87 ? 2.489 -3.008 -13.709 1.00 94.94 87 ARG A CA 1
ATOM 679 C C . ARG A 1 87 ? 3.578 -3.871 -13.057 1.00 94.94 87 ARG A C 1
ATOM 681 O O . ARG A 1 87 ? 3.412 -5.082 -12.981 1.00 94.94 87 ARG A O 1
ATOM 688 N N . ARG A 1 88 ? 4.622 -3.234 -12.519 1.00 94.12 88 ARG A N 1
ATOM 689 C CA . ARG A 1 88 ? 5.723 -3.915 -11.828 1.00 94.12 88 ARG A CA 1
ATOM 690 C C . ARG A 1 88 ? 5.245 -4.674 -10.591 1.00 94.12 88 ARG A C 1
ATOM 692 O O . ARG A 1 88 ? 5.731 -5.762 -10.330 1.00 94.12 88 ARG A O 1
ATOM 699 N N . GLY A 1 89 ? 4.292 -4.120 -9.839 1.00 94.81 89 GLY A N 1
ATOM 700 C CA . GLY A 1 89 ? 3.690 -4.807 -8.696 1.00 94.81 89 GLY A CA 1
ATOM 701 C C . GLY A 1 89 ? 2.973 -6.097 -9.087 1.00 94.81 89 GLY A C 1
ATOM 702 O O . GLY A 1 89 ? 3.104 -7.100 -8.394 1.00 94.81 89 GLY A O 1
ATOM 703 N N . ARG A 1 90 ? 2.257 -6.092 -10.220 1.00 94.19 90 ARG A N 1
ATOM 704 C CA . ARG A 1 90 ? 1.587 -7.292 -10.748 1.00 94.19 90 ARG A CA 1
ATOM 705 C C . ARG A 1 90 ? 2.579 -8.354 -11.211 1.00 94.19 90 ARG A C 1
ATOM 707 O O . ARG A 1 90 ? 2.379 -9.521 -10.908 1.00 94.19 90 ARG A O 1
ATOM 714 N N . GLU A 1 91 ? 3.636 -7.942 -11.908 1.00 92.50 91 GLU A N 1
ATOM 715 C CA . GLU A 1 91 ? 4.731 -8.834 -12.317 1.00 92.50 91 GLU A CA 1
ATOM 716 C C . GLU A 1 91 ? 5.408 -9.447 -11.079 1.00 92.50 91 GLU A C 1
ATOM 718 O O . GLU A 1 91 ? 5.507 -10.663 -10.970 1.00 92.50 91 GLU A O 1
ATOM 723 N N . TRP A 1 92 ? 5.728 -8.625 -10.075 1.00 92.12 92 TRP A N 1
ATOM 724 C CA . TRP A 1 92 ? 6.306 -9.090 -8.812 1.00 92.12 92 TRP A CA 1
ATOM 725 C C . TRP A 1 92 ? 5.398 -10.079 -8.058 1.00 92.12 92 TRP A C 1
ATOM 727 O O . TRP A 1 92 ? 5.887 -11.075 -7.535 1.00 92.12 92 TRP A O 1
ATOM 737 N N . LEU A 1 93 ? 4.078 -9.845 -8.020 1.00 91.00 93 LEU A N 1
ATOM 738 C CA . LEU A 1 93 ? 3.118 -10.788 -7.426 1.00 91.00 93 LEU A CA 1
ATOM 739 C C . LEU A 1 93 ? 3.068 -12.128 -8.174 1.00 91.00 93 LEU A C 1
ATOM 741 O O . LEU A 1 93 ? 2.947 -13.175 -7.537 1.00 91.00 93 LEU A O 1
ATOM 745 N N . ALA A 1 94 ? 3.144 -12.105 -9.507 1.00 89.00 94 ALA A N 1
ATOM 746 C CA . ALA A 1 94 ? 3.169 -13.318 -10.321 1.00 89.00 94 ALA A CA 1
ATOM 747 C C . ALA A 1 94 ? 4.455 -14.130 -10.078 1.00 89.00 94 ALA A C 1
ATOM 749 O O . ALA A 1 94 ? 4.392 -15.350 -9.899 1.00 89.00 94 ALA A O 1
ATOM 750 N N . ASP A 1 95 ? 5.598 -13.450 -9.975 1.00 83.81 95 ASP A N 1
ATOM 751 C CA . ASP A 1 95 ? 6.888 -14.076 -9.674 1.00 83.81 95 ASP A CA 1
ATOM 752 C C . ASP A 1 95 ? 6.906 -14.676 -8.258 1.00 83.81 95 ASP A C 1
ATOM 754 O O . ASP A 1 95 ? 7.313 -15.822 -8.071 1.00 83.81 95 ASP A O 1
ATOM 758 N N . ALA A 1 96 ? 6.390 -13.944 -7.263 1.00 76.69 96 ALA A N 1
ATOM 759 C CA . ALA A 1 96 ? 6.294 -14.410 -5.878 1.00 76.69 96 ALA A CA 1
ATOM 760 C C . ALA A 1 96 ? 5.337 -15.603 -5.709 1.00 76.69 96 ALA A C 1
ATOM 762 O O . ALA A 1 96 ? 5.521 -16.412 -4.807 1.00 76.69 96 ALA A O 1
ATOM 763 N N . THR A 1 97 ? 4.333 -15.729 -6.581 1.00 68.69 97 THR A N 1
ATOM 764 C CA . THR A 1 97 ? 3.422 -16.887 -6.605 1.00 68.69 97 THR A CA 1
ATOM 765 C C . THR A 1 97 ? 4.077 -18.113 -7.246 1.00 68.69 97 THR A C 1
ATOM 767 O O . THR A 1 97 ? 3.751 -19.238 -6.890 1.00 68.69 97 THR A O 1
ATOM 770 N N . THR A 1 98 ? 5.015 -17.906 -8.172 1.00 63.75 98 THR A N 1
ATOM 771 C CA . THR A 1 98 ? 5.742 -18.989 -8.857 1.00 63.75 98 THR A CA 1
ATOM 772 C C . THR A 1 98 ? 6.900 -19.527 -8.011 1.00 63.75 98 THR A C 1
ATOM 774 O O . THR A 1 98 ? 7.310 -20.674 -8.172 1.00 63.75 98 THR A O 1
ATOM 777 N N . ALA A 1 99 ? 7.415 -18.722 -7.080 1.00 56.59 99 ALA A N 1
ATOM 778 C CA . ALA A 1 99 ? 8.412 -19.128 -6.097 1.00 56.59 99 ALA A CA 1
ATOM 779 C C . ALA A 1 99 ? 7.787 -19.978 -4.969 1.00 56.59 99 ALA A C 1
ATOM 781 O O . ALA A 1 99 ? 7.842 -19.616 -3.795 1.00 56.59 99 ALA A O 1
ATOM 782 N N . GLU A 1 100 ? 7.179 -21.112 -5.318 1.00 47.88 100 GLU A N 1
ATOM 783 C CA . GLU A 1 100 ? 6.872 -22.166 -4.350 1.00 47.88 100 GLU A CA 1
ATOM 784 C C . GLU A 1 100 ? 8.198 -22.640 -3.717 1.00 47.88 100 GLU A C 1
ATOM 786 O O . GLU A 1 100 ? 9.168 -22.887 -4.446 1.00 47.88 100 GLU A O 1
ATOM 791 N N . PRO A 1 101 ? 8.308 -22.755 -2.381 1.00 51.00 101 PRO A N 1
ATOM 792 C CA . PRO A 1 101 ? 9.489 -23.357 -1.784 1.00 51.00 101 PRO A CA 1
ATOM 793 C C . PRO A 1 101 ? 9.580 -24.815 -2.261 1.00 51.00 101 PRO A C 1
ATOM 795 O O . PRO A 1 101 ? 8.564 -25.514 -2.228 1.00 51.00 101 PRO A O 1
ATOM 798 N N . PRO A 1 102 ? 10.760 -25.324 -2.671 1.00 48.28 102 PRO A N 1
ATOM 799 C CA . PRO A 1 102 ? 10.922 -26.757 -2.831 1.00 48.28 102 PRO A CA 1
ATOM 800 C C . PRO A 1 102 ? 10.618 -27.373 -1.469 1.00 48.28 102 PRO A C 1
ATOM 802 O O . PRO A 1 102 ? 11.344 -27.147 -0.500 1.00 48.28 102 PRO A O 1
ATOM 805 N N . VAL A 1 103 ? 9.505 -28.098 -1.386 1.00 56.84 103 VAL A N 1
ATOM 806 C CA . VAL A 1 103 ? 9.185 -28.967 -0.259 1.00 56.84 103 VAL A CA 1
ATOM 807 C C . VAL A 1 103 ? 10.399 -29.866 -0.086 1.00 56.84 103 VAL A C 1
ATOM 809 O O . VAL A 1 103 ? 10.638 -30.768 -0.891 1.00 56.84 103 VAL A O 1
ATOM 812 N N . ALA A 1 104 ? 11.225 -29.554 0.912 1.00 52.62 104 ALA A N 1
ATOM 813 C CA . ALA A 1 104 ? 12.310 -30.415 1.325 1.00 52.62 104 ALA A CA 1
ATOM 814 C C . ALA A 1 104 ? 11.639 -31.706 1.783 1.00 52.62 104 ALA A C 1
ATOM 816 O O . ALA A 1 104 ? 11.048 -31.771 2.862 1.00 52.62 104 ALA A O 1
ATOM 817 N N . GLN A 1 105 ? 11.652 -32.697 0.894 1.00 46.16 105 GLN A N 1
ATOM 818 C CA . GLN A 1 105 ? 11.238 -34.051 1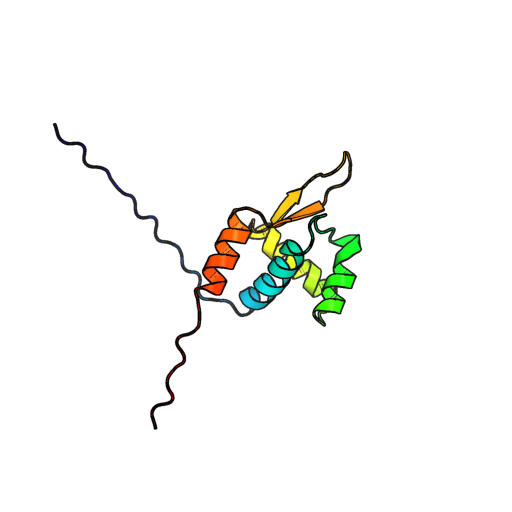.192 1.00 46.16 105 GLN A CA 1
ATOM 819 C C . GLN A 1 105 ? 12.028 -34.470 2.428 1.00 46.16 105 GLN A C 1
ATOM 821 O O . GLN A 1 105 ? 13.256 -34.517 2.402 1.00 46.16 105 GLN A O 1
ATOM 826 N N . SER A 1 106 ? 11.321 -34.678 3.536 1.00 58.38 106 SER A N 1
ATOM 827 C CA . SER A 1 106 ? 11.899 -35.263 4.734 1.00 58.38 106 SER A CA 1
ATOM 828 C C . SER A 1 106 ? 12.342 -36.677 4.374 1.00 58.38 106 SER A C 1
ATOM 830 O O . SER A 1 106 ? 11.519 -37.585 4.276 1.00 58.38 106 SER A O 1
ATOM 832 N N . THR A 1 107 ? 13.631 -36.850 4.100 1.00 58.69 107 THR A N 1
ATOM 833 C CA . THR A 1 107 ? 14.233 -38.170 3.944 1.00 58.69 107 THR A CA 1
ATOM 834 C C . THR A 1 107 ? 14.199 -38.856 5.306 1.00 58.69 107 THR A C 1
ATOM 836 O O . THR A 1 107 ? 14.719 -38.325 6.288 1.00 58.69 107 THR A O 1
ATOM 839 N N . THR A 1 108 ? 13.495 -39.985 5.340 1.00 64.81 108 THR A N 1
ATOM 840 C CA . THR A 1 108 ? 13.450 -40.960 6.438 1.00 64.81 108 THR A CA 1
ATOM 841 C C . THR A 1 108 ? 14.784 -41.681 6.576 1.00 64.81 108 THR A C 1
ATOM 843 O O . THR A 1 108 ? 15.429 -41.905 5.525 1.00 64.81 108 THR A O 1
#

Foldseek 3Di:
DDDDDPPPPPPPPPDPDDPVVVVLLLLQVVQQVDPVAADLVPCQVVSCVVVVHDSVVSVVSVVVCVVVVQKDWDDPDPPDTGIHGDPVVVVSSVVVVVPDPPPPPPDD